Protein AF-A0AAV8XLU3-F1 (afdb_monomer_lite)

Foldseek 3Di:
DDDDDDPDDDPVDDDDDPVPPDDDDWDDWDKDWDDDDDDAKTWIWTDTPPFKIWIWIDGPPDPDIDIDMGGDDDDDD

InterPro domains:
  IPR011013 Galactose mutarotase-like domain superfamily [SSF74650] (3-75)
  IPR011682 Glycosyl hydrolase family 38, C-terminal [PF07748] (3-71)
  IPR050843 Glycosyl Hydrolase Family 38 [PTHR11607] (2-76)

Organism: NCBI:txid1586634

Sequence (77 aa):
MLFYATKDSGAYVFRPDENTKNAVEFDKVESSVLTNEGNLIRELKQVWGNWITQIVRIYKEEDFIEYDWLVGPIHVS

pLDDT: mean 86.0, std 12.93, range [42.12, 97.56]

Radius of gyration: 19.15 Å; chains: 1; bounding box: 38×28×64 Å

Secondary structure (DSSP, 8-state):
-------S--SS-----TT--SPPP--PPEEEE--SS-SSEEEEEEEETTTEEEEEEEETT-SSEEEEEEE-PPP--

Structure (mmCIF, N/CA/C/O backbone):
data_AF-A0AAV8XLU3-F1
#
_entry.id   AF-A0AAV8XLU3-F1
#
loop_
_atom_site.group_PDB
_atom_site.id
_atom_site.type_symbol
_atom_site.label_atom_id
_atom_site.label_alt_id
_atom_site.label_comp_id
_atom_site.label_asym_id
_atom_site.label_entity_id
_atom_site.label_seq_id
_atom_site.pdbx_PDB_ins_code
_atom_site.Cartn_x
_atom_site.Cartn_y
_atom_site.Cartn_z
_atom_site.occupancy
_atom_site.B_iso_or_equiv
_atom_site.auth_seq_id
_atom_site.auth_comp_id
_atom_site.auth_asym_id
_atom_site.auth_atom_id
_atom_site.pdbx_PDB_model_num
ATOM 1 N N . MET A 1 1 ? 1.791 -6.924 -45.231 1.00 42.12 1 MET A N 1
ATOM 2 C CA . MET A 1 1 ? 1.286 -6.520 -43.902 1.00 42.12 1 MET A CA 1
ATOM 3 C C . MET A 1 1 ? 2.357 -6.913 -42.897 1.00 42.12 1 MET A C 1
ATOM 5 O O . MET A 1 1 ? 2.705 -8.084 -42.861 1.00 42.12 1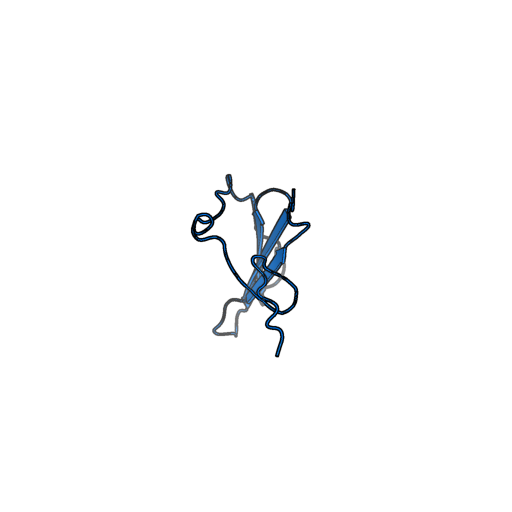 MET A O 1
ATOM 9 N N . LEU A 1 2 ? 2.983 -5.950 -42.219 1.00 43.00 2 LEU A N 1
ATOM 10 C CA . LEU A 1 2 ? 4.032 -6.220 -41.229 1.00 43.00 2 LEU A CA 1
ATOM 11 C C . LEU A 1 2 ? 3.368 -6.348 -39.857 1.00 43.00 2 LEU A C 1
ATOM 13 O O . LEU A 1 2 ? 2.638 -5.448 -39.450 1.00 43.00 2 LEU A O 1
ATOM 17 N N . PHE A 1 3 ? 3.608 -7.459 -39.168 1.00 54.81 3 PHE A N 1
ATOM 18 C CA . PHE A 1 3 ? 3.169 -7.660 -37.791 1.00 54.81 3 PHE A CA 1
ATOM 19 C C . PHE A 1 3 ? 4.339 -7.331 -36.862 1.00 54.81 3 PHE A C 1
ATOM 21 O O . PHE A 1 3 ? 5.392 -7.960 -36.953 1.00 54.81 3 PHE A O 1
ATOM 28 N N . TYR A 1 4 ? 4.164 -6.349 -35.978 1.00 56.00 4 TYR A N 1
ATOM 29 C CA . TYR A 1 4 ? 5.087 -6.117 -34.869 1.00 56.00 4 TYR A CA 1
ATOM 30 C C . TYR A 1 4 ? 4.694 -7.038 -33.713 1.00 56.00 4 TYR A C 1
ATOM 32 O O . TYR A 1 4 ? 3.650 -6.854 -33.092 1.00 56.00 4 TYR A O 1
ATOM 40 N N . ALA A 1 5 ? 5.521 -8.045 -33.437 1.00 66.19 5 ALA A N 1
ATOM 41 C CA . ALA A 1 5 ? 5.405 -8.867 -32.239 1.00 66.19 5 ALA A CA 1
ATOM 42 C C . ALA A 1 5 ? 6.330 -8.291 -31.158 1.00 66.19 5 ALA A C 1
ATOM 44 O O . ALA A 1 5 ? 7.548 -8.294 -31.329 1.00 66.19 5 ALA A O 1
ATOM 45 N N . THR A 1 6 ? 5.759 -7.790 -30.059 1.00 66.12 6 THR A N 1
ATOM 46 C CA . THR A 1 6 ? 6.529 -7.393 -28.871 1.00 66.12 6 THR A CA 1
ATOM 47 C C . THR A 1 6 ? 6.682 -8.580 -27.921 1.00 66.12 6 THR A C 1
ATOM 49 O O . THR A 1 6 ? 5.7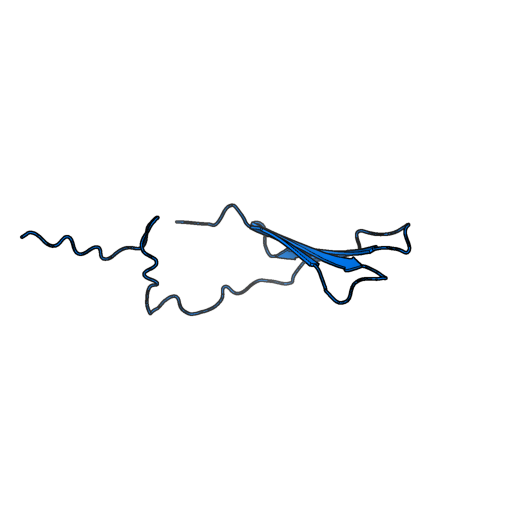46 -9.366 -27.741 1.00 66.12 6 THR A O 1
ATOM 52 N N . LYS A 1 7 ? 7.87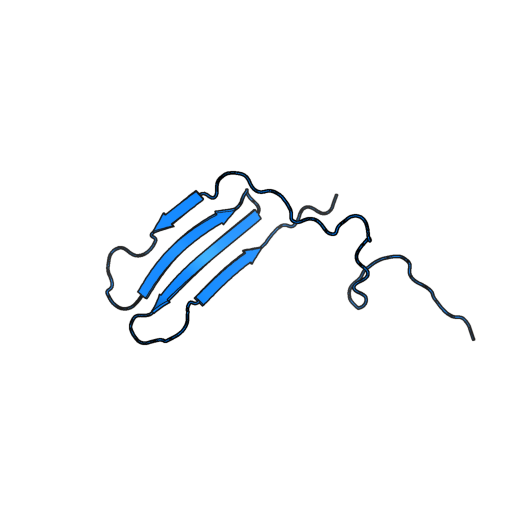2 -8.729 -27.335 1.00 73.25 7 LYS A N 1
ATOM 53 C CA . LYS A 1 7 ? 8.158 -9.739 -26.305 1.00 73.25 7 LYS A CA 1
ATOM 54 C C . LYS A 1 7 ? 8.014 -9.193 -24.884 1.00 73.25 7 LYS A C 1
ATOM 56 O O . LYS A 1 7 ? 7.956 -9.995 -23.959 1.00 73.25 7 LYS A O 1
ATOM 61 N N . ASP A 1 8 ? 7.863 -7.878 -24.743 1.00 83.00 8 ASP A N 1
ATOM 62 C CA . ASP A 1 8 ? 7.916 -7.178 -23.463 1.00 83.00 8 ASP A CA 1
ATOM 63 C C . ASP A 1 8 ? 6.562 -6.560 -23.095 1.00 83.00 8 ASP A C 1
ATOM 65 O O . ASP A 1 8 ? 5.740 -6.243 -23.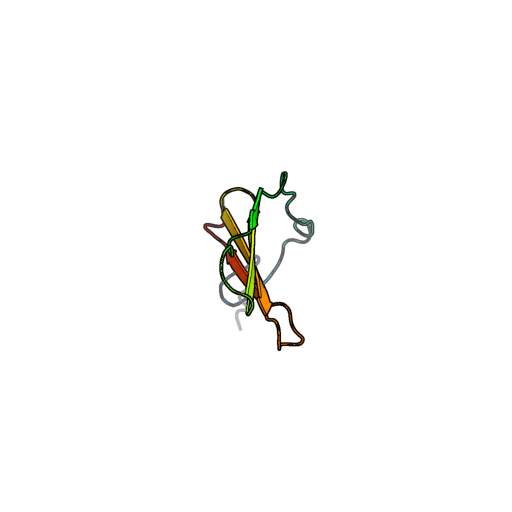966 1.00 83.00 8 ASP A O 1
ATOM 69 N N . SER A 1 9 ? 6.342 -6.383 -21.789 1.00 87.75 9 SER A N 1
ATOM 70 C CA . SER A 1 9 ? 5.227 -5.592 -21.257 1.00 87.75 9 SER A CA 1
ATOM 71 C C . SER A 1 9 ? 5.426 -4.094 -21.518 1.00 87.75 9 SER A C 1
ATOM 73 O O . SER A 1 9 ? 6.542 -3.620 -21.717 1.00 87.75 9 SER A O 1
ATOM 75 N N . GLY A 1 10 ? 4.341 -3.323 -21.480 1.00 88.44 10 GLY A N 1
ATOM 76 C CA . GLY A 1 10 ? 4.380 -1.869 -21.625 1.00 88.44 10 GLY A CA 1
ATOM 77 C C . GLY A 1 10 ? 3.044 -1.214 -21.288 1.00 88.44 10 GLY A C 1
ATOM 78 O O . GLY A 1 10 ? 2.159 -1.847 -20.723 1.00 88.44 10 GLY A O 1
ATOM 79 N N . ALA A 1 11 ? 2.873 0.050 -21.684 1.00 91.38 11 ALA A N 1
ATOM 80 C CA . ALA A 1 11 ? 1.691 0.854 -21.344 1.00 91.38 11 ALA A CA 1
ATOM 81 C C . ALA A 1 11 ? 0.346 0.242 -21.789 1.00 91.38 11 ALA A C 1
ATOM 83 O O . ALA A 1 11 ? -0.683 0.511 -21.178 1.00 91.38 11 ALA A O 1
ATOM 84 N N . TYR A 1 12 ? 0.355 -0.572 -22.848 1.00 88.62 12 TYR A N 1
ATOM 85 C CA . TYR A 1 12 ? -0.855 -1.151 -23.447 1.00 88.62 12 TYR A CA 1
ATOM 86 C C . TYR A 1 12 ? -0.919 -2.676 -23.357 1.00 88.62 12 TYR A C 1
ATOM 88 O O . TYR A 1 12 ? -1.977 -3.259 -23.577 1.00 88.62 12 TYR A O 1
ATOM 96 N N . VAL A 1 13 ? 0.211 -3.331 -23.085 1.00 88.06 13 VAL A N 1
ATOM 97 C CA . VAL A 1 13 ? 0.322 -4.791 -23.113 1.00 88.06 13 VAL A CA 1
ATOM 98 C C . VAL A 1 13 ? 0.865 -5.259 -21.774 1.00 88.06 13 VAL A C 1
ATOM 100 O O . VAL A 1 13 ? 2.012 -4.978 -21.435 1.00 88.06 13 VAL A O 1
ATOM 103 N N . PHE A 1 14 ? 0.047 -6.009 -21.041 1.00 88.75 14 PHE A N 1
ATOM 104 C CA . PHE A 1 14 ? 0.476 -6.746 -19.859 1.00 88.75 14 PHE A CA 1
ATOM 105 C C . PHE A 1 14 ? 0.834 -8.179 -20.268 1.00 88.75 14 PHE A C 1
ATOM 107 O O . PHE A 1 14 ? -0.043 -8.997 -20.547 1.00 88.75 14 PHE A O 1
ATOM 114 N N . ARG A 1 15 ? 2.135 -8.466 -20.351 1.00 87.06 15 ARG A N 1
ATOM 115 C CA . ARG A 1 15 ? 2.701 -9.779 -20.680 1.00 87.06 15 ARG A CA 1
ATOM 116 C C . ARG A 1 15 ? 3.623 -10.219 -19.532 1.00 87.06 15 ARG A C 1
ATOM 118 O O . ARG A 1 15 ? 4.821 -9.935 -19.592 1.00 87.06 15 ARG A O 1
ATOM 125 N N . PRO A 1 16 ? 3.080 -10.848 -18.476 1.00 85.06 16 PRO A N 1
ATOM 126 C CA . PRO A 1 16 ? 3.886 -11.312 -17.353 1.00 85.06 16 PRO A CA 1
ATOM 127 C C . PRO A 1 16 ? 4.845 -12.421 -17.802 1.00 85.06 16 PRO A C 1
ATOM 129 O O . PRO A 1 16 ? 4.493 -13.242 -18.653 1.00 85.06 16 PRO A O 1
ATOM 132 N N . ASP A 1 17 ? 6.045 -12.452 -17.223 1.00 83.81 17 ASP A N 1
ATOM 133 C CA . ASP A 1 17 ? 6.957 -13.583 -17.388 1.00 83.81 17 ASP A CA 1
ATOM 134 C C . ASP A 1 17 ? 6.366 -14.798 -16.656 1.00 83.81 17 ASP A C 1
ATOM 136 O O . ASP A 1 17 ? 5.846 -14.698 -15.541 1.00 83.81 17 ASP A O 1
ATOM 140 N N . GLU A 1 18 ? 6.412 -15.970 -17.286 1.00 78.25 18 GLU A N 1
ATOM 141 C CA . GLU A 1 18 ? 5.869 -17.189 -16.693 1.00 78.25 18 GLU A CA 1
ATOM 142 C C . GLU A 1 18 ? 6.610 -17.607 -15.414 1.00 78.25 18 GLU A C 1
ATOM 144 O O . GLU A 1 18 ? 6.028 -18.316 -14.588 1.00 78.25 18 GLU A O 1
ATOM 149 N N . ASN A 1 19 ? 7.845 -17.130 -15.232 1.00 76.62 19 ASN A N 1
ATOM 150 C CA . ASN A 1 19 ? 8.677 -17.377 -14.060 1.00 76.62 19 ASN A CA 1
ATOM 151 C C . ASN A 1 19 ? 8.413 -16.396 -12.900 1.00 76.62 19 ASN A C 1
ATOM 153 O O . ASN A 1 19 ? 8.809 -16.678 -11.772 1.00 76.62 19 ASN A O 1
ATOM 157 N N . THR A 1 20 ? 7.720 -15.271 -13.123 1.00 70.50 20 THR A N 1
ATOM 158 C CA . THR A 1 20 ? 7.479 -14.227 -12.100 1.00 70.50 20 THR A CA 1
ATOM 159 C C . THR A 1 20 ? 6.098 -14.332 -11.445 1.00 70.50 20 THR A C 1
ATOM 161 O O . THR A 1 20 ? 5.471 -13.324 -11.131 1.00 70.50 20 THR A O 1
ATOM 164 N N . LYS A 1 21 ? 5.575 -15.549 -11.261 1.00 70.50 21 LYS A N 1
ATOM 165 C CA . LYS A 1 21 ? 4.213 -15.767 -10.726 1.00 70.50 21 LYS A CA 1
ATOM 166 C C . LYS A 1 21 ? 4.110 -15.683 -9.202 1.00 70.50 21 LYS A C 1
ATOM 168 O O . LYS A 1 21 ? 3.000 -15.680 -8.674 1.00 70.50 21 LYS A O 1
ATOM 173 N N . ASN A 1 22 ? 5.238 -15.659 -8.500 1.00 82.00 22 ASN A N 1
ATOM 174 C CA . ASN A 1 22 ? 5.256 -15.719 -7.044 1.00 82.00 22 ASN A CA 1
ATOM 175 C C . ASN A 1 22 ? 5.100 -14.326 -6.434 1.00 82.00 22 ASN A C 1
ATOM 177 O O . ASN A 1 22 ? 5.623 -13.343 -6.959 1.00 82.00 22 ASN A O 1
ATOM 181 N N . ALA A 1 23 ? 4.387 -14.257 -5.311 1.00 83.00 23 ALA A N 1
ATOM 182 C CA . ALA A 1 23 ? 4.303 -13.039 -4.523 1.00 83.00 23 ALA A CA 1
ATOM 183 C C . ALA A 1 23 ? 5.686 -12.658 -3.973 1.00 83.00 23 ALA A C 1
ATOM 185 O O . ALA A 1 23 ? 6.508 -13.527 -3.678 1.00 83.00 23 ALA A O 1
ATOM 186 N N . VAL A 1 24 ? 5.919 -11.355 -3.818 1.00 84.75 24 VAL A N 1
ATOM 187 C CA . VAL A 1 24 ? 7.096 -10.847 -3.110 1.00 84.75 24 VAL A CA 1
ATOM 188 C C . VAL A 1 24 ? 6.944 -11.180 -1.629 1.00 84.75 24 VAL A C 1
ATOM 190 O O . VAL A 1 24 ? 5.897 -10.915 -1.036 1.00 84.75 24 VAL A O 1
ATOM 193 N N . GLU A 1 25 ? 7.981 -11.765 -1.037 1.00 87.81 25 GLU A N 1
ATOM 194 C CA . GLU A 1 25 ? 8.032 -11.965 0.407 1.00 87.81 25 GLU A CA 1
ATOM 195 C C . GLU A 1 25 ? 8.333 -10.635 1.099 1.00 87.81 25 GLU A C 1
ATOM 197 O O . GLU A 1 25 ? 9.234 -9.895 0.702 1.00 87.81 25 GLU A O 1
ATOM 202 N N . PHE A 1 26 ? 7.561 -10.334 2.139 1.00 87.44 26 PHE A N 1
ATOM 203 C CA . PHE A 1 26 ? 7.800 -9.190 3.007 1.00 87.44 26 PHE A CA 1
ATOM 204 C C . PHE A 1 26 ? 8.275 -9.684 4.366 1.00 87.44 26 PHE A C 1
ATOM 206 O O . PHE A 1 26 ? 7.774 -10.684 4.887 1.00 87.44 26 PHE A O 1
ATOM 213 N N . ASP A 1 27 ? 9.193 -8.928 4.962 1.00 87.81 27 ASP A N 1
ATOM 214 C CA . ASP A 1 27 ? 9.495 -9.044 6.382 1.00 87.81 27 ASP A CA 1
ATOM 215 C C . ASP A 1 27 ? 8.270 -8.670 7.235 1.00 87.81 27 ASP A C 1
ATOM 217 O O . ASP A 1 27 ? 7.168 -8.387 6.751 1.00 87.81 27 ASP A O 1
ATOM 221 N N . LYS A 1 28 ? 8.458 -8.654 8.555 1.00 90.62 28 LYS A N 1
ATOM 222 C CA . LYS A 1 28 ? 7.409 -8.268 9.494 1.00 90.62 28 LYS A CA 1
ATOM 223 C C . LYS A 1 28 ? 6.844 -6.884 9.150 1.00 90.62 28 LYS A C 1
ATOM 225 O O . LYS A 1 28 ? 7.562 -5.891 9.138 1.00 90.62 28 LYS A O 1
ATOM 230 N N . VAL A 1 29 ? 5.528 -6.832 8.970 1.00 94.12 29 VAL A N 1
ATOM 231 C CA . VAL A 1 29 ? 4.781 -5.594 8.734 1.00 94.12 29 VAL A CA 1
ATOM 232 C C . VAL A 1 29 ? 4.765 -4.743 9.997 1.00 94.12 29 VAL A C 1
ATOM 234 O O . VAL A 1 29 ? 4.362 -5.208 11.069 1.00 94.12 29 VAL A O 1
ATOM 237 N N . GLU A 1 30 ? 5.153 -3.480 9.874 1.00 96.00 30 GLU A N 1
ATOM 238 C CA . GLU A 1 30 ? 5.017 -2.516 10.960 1.00 96.00 30 GLU A CA 1
ATOM 239 C C . GLU A 1 30 ? 3.572 -2.027 11.007 1.00 96.00 30 GLU A C 1
ATOM 241 O O . GLU A 1 30 ? 3.035 -1.572 10.002 1.00 96.00 30 GLU A O 1
ATOM 246 N N . SER A 1 31 ? 2.915 -2.142 12.162 1.00 95.44 31 SER A N 1
ATOM 247 C CA . SER A 1 31 ? 1.506 -1.769 12.321 1.00 95.44 31 SER A CA 1
ATOM 248 C C . SER A 1 31 ? 1.325 -0.793 13.476 1.00 95.44 31 SER A C 1
ATOM 250 O O . SER A 1 31 ? 1.839 -1.026 14.571 1.00 95.44 31 SER A O 1
ATOM 252 N N . SER A 1 32 ? 0.567 0.277 13.251 1.00 94.88 32 SER A N 1
ATOM 253 C CA . SER A 1 32 ? 0.230 1.270 14.270 1.00 94.88 32 SER A CA 1
ATOM 254 C C . SER A 1 32 ? -1.216 1.740 14.135 1.00 94.88 32 SER A C 1
ATOM 256 O O . SER A 1 32 ? -1.740 1.915 13.038 1.00 94.88 32 SER A O 1
ATOM 258 N N . VAL A 1 33 ? -1.885 1.933 15.270 1.00 93.25 33 VAL A N 1
ATOM 259 C CA . VAL A 1 33 ? -3.228 2.525 15.305 1.00 93.25 33 VAL A CA 1
ATOM 260 C C . VAL A 1 33 ? -3.071 4.039 15.186 1.00 93.25 33 VAL A C 1
ATOM 262 O O . VAL A 1 33 ? -2.306 4.630 15.948 1.00 93.25 33 VAL A O 1
ATOM 265 N N . LEU A 1 34 ? -3.752 4.658 14.218 1.00 86.88 34 LEU A N 1
ATOM 266 C CA . LEU A 1 34 ? -3.661 6.106 13.991 1.00 86.88 34 LEU A CA 1
ATOM 267 C C . LEU A 1 34 ? -4.700 6.893 14.790 1.00 86.88 34 LEU A C 1
ATOM 269 O O . LEU A 1 34 ? -4.434 8.016 15.214 1.00 86.88 34 LEU A O 1
ATOM 273 N N . THR A 1 35 ? -5.888 6.327 14.995 1.00 75.94 35 THR A N 1
ATOM 274 C CA . THR A 1 35 ? -6.987 7.051 15.634 1.00 75.94 35 THR A CA 1
ATOM 275 C C . THR A 1 35 ? -6.951 6.877 17.150 1.00 75.94 35 THR A C 1
ATOM 277 O O . THR A 1 35 ? -7.094 5.760 17.642 1.00 75.94 35 THR A O 1
ATOM 280 N N . ASN A 1 36 ? -6.842 7.988 17.885 1.00 60.72 36 ASN A N 1
ATOM 281 C CA . ASN A 1 36 ? -6.932 7.999 19.349 1.00 60.72 36 ASN A CA 1
ATOM 282 C C . ASN A 1 36 ? -8.188 8.711 19.895 1.00 60.72 36 ASN A C 1
ATOM 284 O O . ASN A 1 36 ? -8.519 8.497 21.056 1.00 60.72 36 ASN A O 1
ATOM 288 N N . GLU A 1 37 ? -8.919 9.518 19.105 1.00 60.53 37 GLU A N 1
ATOM 289 C CA . GLU A 1 37 ? -9.938 10.438 19.664 1.00 60.53 37 GLU A CA 1
ATOM 290 C C . GLU A 1 37 ? -11.194 10.654 18.786 1.00 60.53 37 GLU A C 1
ATOM 292 O O . GLU A 1 37 ? -11.643 11.776 18.566 1.00 60.53 37 GLU A O 1
ATOM 297 N N . GLY A 1 38 ? -11.824 9.578 18.302 1.00 63.34 38 GLY A N 1
ATOM 298 C CA . GLY A 1 38 ? -13.124 9.671 17.624 1.00 63.34 38 GLY A CA 1
ATOM 299 C C . GLY A 1 38 ? -13.835 8.323 17.497 1.00 63.34 38 GLY A C 1
ATOM 300 O O . GLY A 1 38 ? -13.210 7.312 17.207 1.00 63.34 38 GLY A O 1
ATOM 301 N N . ASN A 1 39 ? -15.155 8.296 17.712 1.00 75.12 39 ASN A N 1
ATOM 302 C CA . ASN A 1 39 ? -15.958 7.060 17.687 1.00 75.12 39 ASN A CA 1
ATOM 303 C C . ASN A 1 39 ? -16.486 6.670 16.293 1.00 75.12 39 ASN A C 1
ATOM 305 O O . ASN A 1 39 ? -17.169 5.654 16.178 1.00 75.12 39 ASN A O 1
ATOM 309 N N . LEU A 1 40 ? -16.236 7.477 15.257 1.00 87.62 40 LEU A N 1
ATOM 310 C CA . LEU A 1 40 ? -16.819 7.274 13.924 1.00 87.62 40 LEU A CA 1
ATOM 311 C C . LEU A 1 40 ? -15.942 6.424 13.000 1.00 87.62 40 LEU A C 1
ATOM 313 O O . LEU A 1 40 ? -16.477 5.730 12.141 1.00 87.62 40 LEU A O 1
ATOM 317 N N . ILE A 1 41 ? -14.619 6.467 13.185 1.00 90.88 41 ILE A N 1
ATOM 318 C CA . ILE A 1 41 ? -13.639 5.807 12.317 1.00 90.88 41 ILE A CA 1
ATOM 319 C C . ILE A 1 41 ? -12.555 5.185 13.193 1.00 90.88 41 ILE A C 1
ATOM 321 O O . ILE A 1 41 ? -12.150 5.770 14.197 1.00 90.88 41 ILE A O 1
ATOM 325 N N . ARG A 1 42 ? -12.078 4.002 12.813 1.00 92.25 42 ARG A N 1
ATOM 326 C CA . ARG A 1 42 ? -10.859 3.393 13.352 1.00 92.25 42 ARG A CA 1
ATOM 327 C C . ARG A 1 42 ? -9.888 3.136 12.218 1.00 92.25 42 ARG A C 1
ATOM 329 O O . ARG A 1 42 ? -10.266 2.508 11.233 1.00 92.25 42 ARG A O 1
ATOM 336 N N . GLU A 1 43 ? -8.650 3.575 12.389 1.00 94.06 43 GLU A N 1
ATOM 337 C CA . GLU A 1 43 ? -7.622 3.462 11.359 1.00 94.06 43 GLU A CA 1
ATOM 338 C C . GLU A 1 43 ? -6.406 2.678 11.857 1.00 94.06 43 GLU A C 1
ATOM 340 O O . GLU A 1 43 ? -5.827 2.977 12.908 1.00 94.06 43 GLU A O 1
ATOM 345 N N . LEU A 1 44 ? -5.996 1.692 11.062 1.00 94.94 44 LEU A N 1
ATOM 346 C CA . LEU A 1 44 ? -4.766 0.930 11.239 1.00 94.94 44 LEU A CA 1
ATOM 347 C C . LEU A 1 44 ? -3.815 1.255 10.088 1.00 94.94 44 LEU A C 1
ATOM 349 O O . LEU A 1 44 ? -4.104 0.939 8.936 1.00 94.94 44 LEU A O 1
ATOM 353 N N . LYS A 1 45 ? -2.662 1.842 10.401 1.00 96.75 45 LYS A N 1
ATOM 354 C CA . LYS A 1 45 ? -1.568 2.022 9.449 1.00 96.75 45 LYS A CA 1
ATOM 355 C C . LYS A 1 45 ? -0.685 0.786 9.440 1.00 96.75 45 LYS A C 1
ATOM 357 O O . LYS A 1 45 ? -0.276 0.307 10.494 1.00 96.75 45 LYS A O 1
ATOM 362 N N . GLN A 1 46 ? -0.358 0.316 8.247 1.00 97.31 46 GLN A N 1
ATOM 363 C CA . GLN A 1 46 ? 0.574 -0.770 7.999 1.00 97.31 46 GLN A CA 1
ATOM 364 C C . GLN A 1 46 ? 1.659 -0.289 7.037 1.00 97.31 46 GLN A C 1
ATOM 366 O O . GLN A 1 46 ? 1.354 0.278 5.990 1.00 97.31 46 GLN A O 1
ATOM 371 N N . VAL A 1 47 ? 2.922 -0.500 7.385 1.00 96.50 47 VAL A N 1
ATOM 372 C CA . VAL A 1 47 ? 4.068 -0.209 6.520 1.00 96.50 47 VAL A CA 1
ATOM 373 C C . VAL A 1 47 ? 4.717 -1.537 6.145 1.00 96.50 47 VAL A C 1
ATOM 375 O O . VAL A 1 47 ? 5.125 -2.308 7.017 1.00 96.50 47 VAL A O 1
ATOM 378 N N . TRP A 1 48 ? 4.754 -1.820 4.843 1.00 94.38 48 TRP A N 1
ATOM 379 C CA . TRP A 1 48 ? 5.293 -3.055 4.279 1.00 94.38 48 TRP A CA 1
ATOM 380 C C . TRP A 1 48 ? 6.602 -2.732 3.557 1.00 94.38 48 TRP A C 1
ATOM 382 O O . TRP A 1 48 ? 6.615 -2.062 2.519 1.00 94.38 48 TRP A O 1
ATOM 392 N N . GLY A 1 49 ? 7.721 -3.182 4.129 1.00 91.50 49 GLY A N 1
ATOM 393 C CA . GLY A 1 49 ? 9.047 -2.778 3.666 1.00 91.50 49 GLY A CA 1
ATOM 394 C C . GLY A 1 49 ? 9.220 -1.254 3.705 1.00 91.50 49 GLY A C 1
ATOM 395 O O . GLY A 1 49 ? 8.744 -0.590 4.620 1.00 91.50 49 GLY A O 1
ATOM 396 N N . ASN A 1 50 ? 9.892 -0.686 2.703 1.00 90.69 50 ASN A N 1
ATOM 397 C CA . ASN A 1 50 ? 10.165 0.755 2.609 1.00 90.69 50 ASN A CA 1
ATOM 398 C C . ASN A 1 50 ? 9.392 1.475 1.485 1.00 90.69 50 ASN A C 1
ATOM 400 O O . ASN A 1 50 ? 9.661 2.648 1.231 1.00 90.69 50 ASN A O 1
ATOM 404 N N . TRP A 1 51 ? 8.466 0.792 0.802 1.00 93.38 51 TRP A N 1
ATOM 405 C CA . TRP A 1 51 ? 7.837 1.297 -0.429 1.00 93.38 51 TRP A CA 1
ATOM 406 C C . TRP A 1 51 ? 6.323 1.068 -0.508 1.00 93.38 51 TRP A C 1
ATOM 408 O O . TRP A 1 51 ? 5.702 1.459 -1.493 1.00 93.38 51 TRP A O 1
ATOM 418 N N . ILE A 1 52 ? 5.704 0.463 0.510 1.00 95.88 52 ILE A N 1
ATOM 419 C CA . ILE A 1 52 ? 4.248 0.315 0.588 1.00 95.88 52 ILE A CA 1
ATOM 420 C C . ILE A 1 52 ? 3.764 0.800 1.950 1.00 95.88 52 ILE A C 1
ATOM 422 O O . ILE A 1 52 ? 4.214 0.342 3.000 1.00 95.88 52 ILE A O 1
ATOM 426 N N . THR A 1 53 ? 2.795 1.707 1.934 1.00 97.12 53 THR A N 1
ATOM 427 C CA . THR A 1 53 ? 2.004 2.077 3.109 1.00 97.12 53 THR A CA 1
ATOM 428 C C . THR A 1 53 ? 0.546 1.757 2.830 1.00 97.12 53 THR A C 1
ATOM 430 O O . THR A 1 53 ? 0.037 2.097 1.770 1.00 97.12 53 THR A O 1
ATOM 433 N N . GLN A 1 54 ? -0.134 1.143 3.788 1.00 97.44 54 GLN A N 1
ATOM 434 C CA . GLN A 1 54 ? -1.563 0.871 3.740 1.00 97.44 54 GLN A CA 1
ATOM 435 C C . GLN A 1 54 ? -2.240 1.468 4.974 1.00 97.44 54 GLN A C 1
ATOM 437 O O . GLN A 1 54 ? -1.699 1.404 6.077 1.00 97.44 54 GLN A O 1
ATOM 442 N N . ILE A 1 55 ? -3.429 2.030 4.804 1.00 96.88 55 ILE A N 1
ATOM 443 C CA . ILE A 1 55 ? -4.321 2.435 5.884 1.00 96.88 55 ILE A CA 1
ATOM 444 C C . ILE A 1 55 ? -5.608 1.630 5.730 1.00 96.88 55 ILE A C 1
ATOM 446 O O . ILE A 1 55 ? -6.267 1.676 4.696 1.00 96.88 55 ILE A O 1
ATOM 450 N N . VAL A 1 56 ? -5.948 0.871 6.767 1.00 96.44 56 VAL A N 1
ATOM 451 C CA . VAL A 1 56 ? -7.212 0.140 6.860 1.00 96.44 56 VAL A CA 1
ATOM 452 C C . VAL A 1 56 ? -8.164 0.971 7.705 1.00 96.44 56 VAL A C 1
ATOM 454 O O . VAL A 1 56 ? -7.870 1.211 8.880 1.00 96.44 56 VAL A O 1
ATOM 457 N N . ARG A 1 57 ? -9.286 1.407 7.126 1.00 95.19 57 ARG A N 1
ATOM 458 C CA . ARG A 1 57 ? -10.303 2.205 7.821 1.00 95.19 57 ARG A CA 1
ATOM 459 C C . ARG A 1 57 ? -11.577 1.399 8.021 1.00 95.19 57 ARG A C 1
ATOM 461 O O . ARG A 1 57 ? -12.101 0.787 7.092 1.00 95.19 57 ARG A O 1
ATOM 468 N N . ILE A 1 58 ? -12.074 1.419 9.252 1.00 93.88 58 ILE A N 1
ATOM 469 C CA . ILE A 1 58 ? -13.367 0.850 9.630 1.00 93.88 58 ILE A CA 1
ATOM 470 C C . ILE A 1 58 ? -14.251 2.001 10.091 1.00 93.88 58 ILE A C 1
ATOM 472 O O . ILE A 1 58 ? -13.942 2.663 11.086 1.00 93.88 58 ILE A O 1
ATOM 476 N N . TYR A 1 59 ? -15.351 2.216 9.380 1.00 93.12 59 TYR A N 1
ATOM 477 C CA . TYR A 1 59 ? -16.353 3.226 9.699 1.00 93.12 59 TYR A CA 1
ATOM 478 C C . TYR A 1 59 ? -17.483 2.588 10.513 1.00 93.12 59 TYR A C 1
ATOM 480 O O . TYR A 1 59 ? -17.844 1.435 10.298 1.00 93.12 59 TYR A O 1
ATOM 488 N N . LYS A 1 60 ? -18.034 3.317 11.486 1.00 90.38 60 LYS A N 1
ATOM 489 C CA . LYS A 1 60 ? -19.034 2.774 12.423 1.00 90.38 60 LYS A CA 1
ATOM 490 C C . LYS A 1 60 ? -20.364 2.384 11.759 1.00 90.38 60 LYS A C 1
ATOM 492 O O . LYS A 1 60 ? -21.028 1.472 12.245 1.00 90.38 60 LYS A O 1
ATOM 497 N N . GLU A 1 61 ? -20.771 3.107 10.722 1.00 92.81 61 GLU A N 1
ATOM 498 C CA . GLU A 1 61 ? -22.111 3.014 10.117 1.00 92.81 61 GLU A CA 1
ATOM 499 C C . GLU A 1 61 ? -22.072 2.521 8.664 1.00 92.81 61 GLU A C 1
ATOM 501 O O . GLU A 1 61 ? -23.077 2.586 7.967 1.00 92.81 61 GLU A O 1
ATOM 506 N N . GLU A 1 62 ? -20.931 1.980 8.235 1.00 95.44 62 GLU A N 1
ATOM 507 C CA . GLU A 1 62 ? -20.738 1.420 6.898 1.00 95.44 62 GLU A CA 1
ATOM 508 C C . GLU A 1 62 ? -20.545 -0.098 6.983 1.00 95.44 62 GLU A C 1
ATOM 510 O O . GLU A 1 62 ? -20.020 -0.621 7.969 1.00 95.44 62 GLU A O 1
ATOM 515 N N . ASP A 1 63 ? -20.947 -0.819 5.939 1.00 96.19 63 ASP A N 1
ATOM 516 C CA . ASP A 1 63 ? -20.840 -2.280 5.848 1.00 96.19 63 ASP A CA 1
ATOM 517 C C . ASP A 1 63 ? -19.597 -2.758 5.073 1.00 96.19 63 ASP A C 1
ATOM 519 O O . ASP A 1 63 ? -19.473 -3.942 4.748 1.00 96.19 63 ASP A O 1
ATOM 523 N N . PHE A 1 64 ? -18.644 -1.856 4.823 1.00 96.88 64 PHE A N 1
ATOM 524 C CA . PHE A 1 64 ? -17.383 -2.146 4.147 1.00 96.88 64 PHE A CA 1
ATOM 525 C C . PHE A 1 64 ? -16.162 -1.720 4.971 1.00 96.88 64 PHE A C 1
ATOM 527 O O . PHE A 1 64 ? -16.228 -0.897 5.885 1.00 96.88 64 PHE A O 1
ATOM 534 N N . ILE A 1 65 ? -15.013 -2.295 4.614 1.00 96.69 65 ILE A N 1
ATOM 535 C CA . ILE A 1 65 ? -13.695 -1.880 5.100 1.00 96.69 65 ILE A CA 1
ATOM 536 C C . ILE A 1 65 ? -13.006 -1.147 3.957 1.00 96.69 65 ILE A C 1
ATOM 538 O O . ILE A 1 65 ? -12.926 -1.669 2.844 1.00 96.69 65 ILE A O 1
ATOM 542 N N . GLU A 1 66 ? -12.496 0.047 4.231 1.00 96.50 66 GLU A N 1
ATOM 543 C CA . GLU A 1 66 ? -11.705 0.786 3.257 1.00 96.50 66 GLU A CA 1
ATOM 544 C C . GLU A 1 66 ? -10.234 0.391 3.378 1.00 96.50 66 GLU A C 1
ATOM 546 O O . GLU A 1 66 ? -9.648 0.417 4.464 1.00 96.50 66 GLU A O 1
ATOM 551 N N . TYR A 1 67 ? -9.640 0.043 2.242 1.00 97.25 67 TYR A N 1
ATOM 552 C CA . TYR A 1 67 ? -8.211 -0.185 2.104 1.00 97.25 67 TYR A CA 1
ATOM 553 C C . TYR A 1 67 ? -7.643 0.916 1.221 1.00 97.25 67 TYR A C 1
ATOM 555 O O . TYR A 1 67 ? -7.929 0.974 0.028 1.00 97.25 67 TYR A O 1
ATOM 563 N N . ASP A 1 68 ? -6.838 1.779 1.819 1.00 97.19 68 ASP A N 1
ATOM 564 C CA . ASP A 1 68 ? -6.124 2.845 1.131 1.00 97.19 68 ASP A CA 1
ATOM 565 C C . ASP A 1 68 ? -4.647 2.477 1.089 1.00 97.19 68 ASP A C 1
ATOM 567 O O . ASP A 1 68 ? -4.052 2.167 2.122 1.00 97.19 68 ASP A O 1
ATOM 571 N N . TRP A 1 69 ? -4.056 2.449 -0.101 1.00 97.00 69 TRP A N 1
ATOM 572 C CA . TRP A 1 69 ? -2.669 2.046 -0.285 1.00 97.00 69 TRP A CA 1
ATOM 573 C C . TRP A 1 69 ? -1.890 3.071 -1.099 1.00 97.00 69 TRP A C 1
ATOM 575 O O . TRP A 1 69 ? -2.290 3.520 -2.172 1.00 97.00 69 TRP A O 1
ATOM 585 N N . LEU A 1 70 ? -0.698 3.368 -0.601 1.00 97.56 70 LEU A N 1
ATOM 586 C CA . LEU A 1 70 ? 0.340 4.098 -1.296 1.00 97.56 70 LEU A CA 1
ATOM 587 C C . LEU A 1 70 ? 1.456 3.114 -1.641 1.00 97.56 70 LEU A C 1
ATOM 589 O O . LEU A 1 70 ? 2.116 2.581 -0.748 1.00 97.56 70 LEU A O 1
ATOM 593 N N . VAL A 1 71 ? 1.663 2.891 -2.936 1.00 96.19 71 VAL A N 1
ATOM 594 C CA . VAL A 1 71 ? 2.675 1.969 -3.460 1.00 96.19 71 VAL A CA 1
ATOM 595 C C . VAL A 1 71 ? 3.690 2.761 -4.273 1.00 96.19 71 VAL A C 1
ATOM 597 O O . VAL A 1 71 ? 3.359 3.318 -5.318 1.00 96.19 71 VAL A O 1
ATOM 600 N N . GLY A 1 72 ? 4.934 2.796 -3.811 1.00 93.19 72 GLY A N 1
ATOM 601 C CA . GLY A 1 72 ? 6.056 3.319 -4.570 1.00 93.19 72 GLY A CA 1
ATOM 602 C C . GLY A 1 72 ? 7.163 3.950 -3.717 1.00 93.19 72 GLY A C 1
ATOM 603 O O . GLY A 1 72 ? 6.953 4.266 -2.546 1.00 93.19 72 GLY A O 1
ATOM 604 N N . PRO A 1 73 ? 8.340 4.182 -4.325 1.00 93.44 73 PRO A N 1
ATOM 605 C CA . PRO A 1 73 ? 8.697 3.799 -5.694 1.00 93.44 73 PRO A CA 1
ATOM 606 C C . PRO A 1 73 ? 8.902 2.281 -5.831 1.00 93.44 73 PRO A C 1
ATOM 608 O O . PRO A 1 73 ? 9.509 1.649 -4.972 1.00 93.44 73 PRO A O 1
ATOM 611 N N . ILE A 1 74 ? 8.396 1.694 -6.920 1.00 90.12 74 ILE A N 1
ATOM 612 C CA . 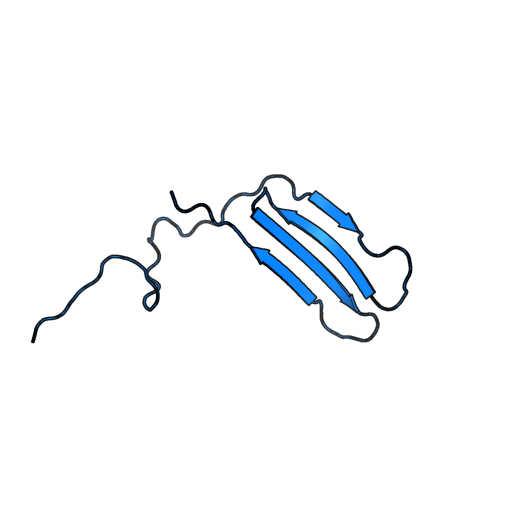ILE A 1 74 ? 8.625 0.276 -7.228 1.00 90.12 74 ILE A CA 1
ATOM 613 C C . ILE A 1 74 ? 10.057 0.134 -7.747 1.00 90.12 74 ILE A C 1
ATOM 615 O O . ILE A 1 74 ? 10.480 0.883 -8.629 1.00 90.12 74 ILE A O 1
ATOM 619 N N . HIS A 1 75 ? 10.806 -0.821 -7.205 1.00 85.94 75 HIS A N 1
ATOM 620 C CA . HIS A 1 75 ? 12.151 -1.123 -7.674 1.00 85.94 75 HIS A CA 1
ATOM 621 C C . HIS A 1 75 ? 12.094 -1.818 -9.045 1.00 85.94 75 HIS A C 1
ATOM 623 O O . HIS A 1 75 ? 11.483 -2.875 -9.176 1.00 85.94 75 HIS A O 1
ATOM 629 N N . VAL A 1 76 ? 12.723 -1.218 -10.060 1.00 83.94 76 VAL A N 1
ATOM 630 C CA . VAL A 1 76 ? 12.642 -1.648 -11.473 1.00 83.94 76 VAL A CA 1
ATOM 631 C C . VAL A 1 76 ? 13.980 -2.109 -12.068 1.00 83.94 76 VAL A C 1
ATOM 633 O O . VAL A 1 76 ? 14.066 -2.256 -13.285 1.00 83.94 76 VAL A O 1
ATOM 636 N N . SER A 1 77 ? 15.029 -2.291 -11.253 1.00 70.12 77 SER A N 1
ATOM 637 C CA . SER A 1 77 ? 16.338 -2.753 -11.749 1.00 70.12 77 SER A CA 1
ATOM 638 C C . SER A 1 77 ?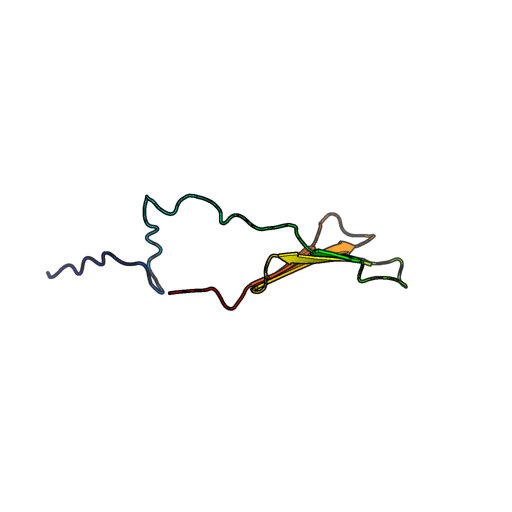 16.450 -4.267 -11.810 1.00 70.12 77 SER A C 1
ATOM 640 O O . SER A 1 77 ? 15.997 -4.891 -10.822 1.00 70.12 77 SER A O 1
#